Protein AF-A0A248VZ34-F1 (afdb_monomer_lite)

Foldseek 3Di:
DFPKWFDDQLFTFDAKDKDFPVVCCVVPPPDDADDPDPGIFIWGHGPVGRVDIGGGHDIAGEDPQAPQAADDPCQQCPDDPHQYDRHVSRSSRGNSNVDD

Radius of gyration: 13.67 Å; chains: 1; bounding box: 33×29×32 Å

Secondary structure (DSSP, 8-state):
--EEEEEETTEEEEEEEEEEHHHHHHHSTT----BSSSSEEEEEEETT-TT--EE--EEEEE-SS---PPP-HHHHT--SSS-EE-STTTTTTTT-TT--

pLDDT: mean 93.47, std 7.94, range [46.25, 98.44]

Organism: NCBI:txid2026199

Sequence (100 aa):
MANMKYFHGDRQLVAVTSMSNTEFALRFPGVVGRRYDGYHMWVGSPADARDQVLPVERVIEYKSNPSRHECDARCLNATGRIMRCECSCGGKNHGRGSRR

Structure (mmCIF, N/CA/C/O backbone):
data_AF-A0A248VZ34-F1
#
_entry.id   AF-A0A248VZ34-F1
#
loop_
_atom_site.group_PDB
_atom_site.id
_atom_site.type_symbol
_atom_site.label_atom_id
_atom_site.label_alt_id
_atom_site.label_comp_id
_atom_site.label_asym_id
_atom_site.label_entity_id
_atom_site.label_seq_id
_atom_site.pdbx_PDB_ins_code
_atom_site.Cartn_x
_atom_site.Cartn_y
_atom_site.Cartn_z
_atom_site.occupancy
_atom_site.B_iso_or_equiv
_atom_site.auth_seq_id
_atom_site.auth_comp_id
_atom_site.auth_asym_id
_atom_site.auth_atom_id
_atom_site.pdbx_PDB_model_num
ATOM 1 N N . MET A 1 1 ? 8.039 15.524 -5.453 1.00 56.72 1 MET A N 1
ATOM 2 C CA . MET A 1 1 ? 7.113 14.842 -4.521 1.00 56.72 1 MET A CA 1
ATOM 3 C C . MET A 1 1 ? 7.391 13.354 -4.562 1.00 56.72 1 MET A C 1
ATOM 5 O O . MET A 1 1 ? 7.595 12.830 -5.652 1.00 56.72 1 MET A O 1
ATOM 9 N N . ALA A 1 2 ? 7.435 12.703 -3.403 1.00 77.62 2 ALA A N 1
ATOM 10 C CA . ALA A 1 2 ? 7.548 11.252 -3.317 1.00 77.62 2 ALA A CA 1
ATOM 11 C C . ALA A 1 2 ? 6.255 10.602 -3.844 1.00 77.62 2 ALA A C 1
ATOM 13 O O . ALA A 1 2 ? 5.163 10.999 -3.438 1.00 77.62 2 ALA A O 1
ATOM 14 N N . ASN A 1 3 ? 6.357 9.637 -4.764 1.00 92.62 3 ASN A N 1
ATOM 15 C CA . ASN A 1 3 ? 5.195 8.898 -5.268 1.00 92.62 3 ASN A CA 1
ATOM 16 C C . ASN A 1 3 ? 4.886 7.756 -4.294 1.00 92.62 3 ASN A C 1
ATOM 18 O O . ASN A 1 3 ? 5.434 6.659 -4.403 1.00 92.62 3 ASN A O 1
ATOM 22 N N . MET A 1 4 ? 4.066 8.055 -3.290 1.00 95.25 4 MET A N 1
ATOM 23 C CA . MET A 1 4 ? 3.725 7.109 -2.233 1.00 95.25 4 MET A CA 1
ATOM 24 C C . MET A 1 4 ? 2.653 6.133 -2.713 1.00 95.25 4 MET A C 1
ATOM 26 O O . MET A 1 4 ? 1.592 6.532 -3.187 1.00 95.25 4 MET A O 1
ATOM 30 N N . LYS A 1 5 ? 2.925 4.841 -2.556 1.00 96.31 5 LYS A N 1
ATOM 31 C CA . LYS A 1 5 ? 2.010 3.751 -2.889 1.00 96.31 5 LYS A CA 1
ATOM 32 C C . LYS A 1 5 ? 1.715 2.914 -1.660 1.00 96.31 5 LYS A C 1
ATOM 34 O O . LYS A 1 5 ? 2.614 2.604 -0.881 1.00 96.31 5 LYS A O 1
ATOM 39 N N . TYR A 1 6 ? 0.464 2.509 -1.525 1.00 96.94 6 TYR A N 1
ATOM 40 C CA . TYR A 1 6 ? -0.055 1.824 -0.350 1.00 96.94 6 TYR A CA 1
ATOM 41 C C . TYR A 1 6 ? -0.513 0.432 -0.762 1.00 96.94 6 TYR A C 1
ATOM 43 O O . TYR A 1 6 ? -1.131 0.281 -1.814 1.00 96.94 6 TYR A O 1
ATOM 51 N N . PHE A 1 7 ? -0.185 -0.583 0.032 1.00 96.50 7 PHE A N 1
ATOM 52 C CA . PHE A 1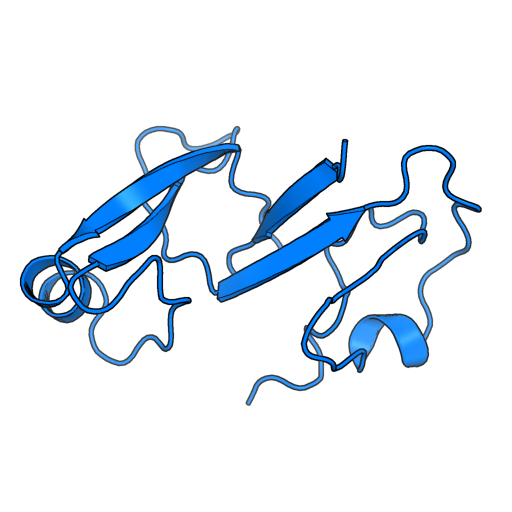 7 ? -0.446 -1.974 -0.325 1.00 96.50 7 PHE A CA 1
ATOM 53 C C . PHE A 1 7 ? -1.040 -2.772 0.831 1.00 96.50 7 PHE A C 1
ATOM 55 O O . PHE A 1 7 ? -0.587 -2.649 1.973 1.00 96.50 7 PHE A O 1
ATOM 62 N N . HIS A 1 8 ? -1.981 -3.644 0.475 1.00 95.56 8 HIS A N 1
ATOM 63 C CA . HIS A 1 8 ? -2.462 -4.762 1.278 1.00 95.56 8 HIS A CA 1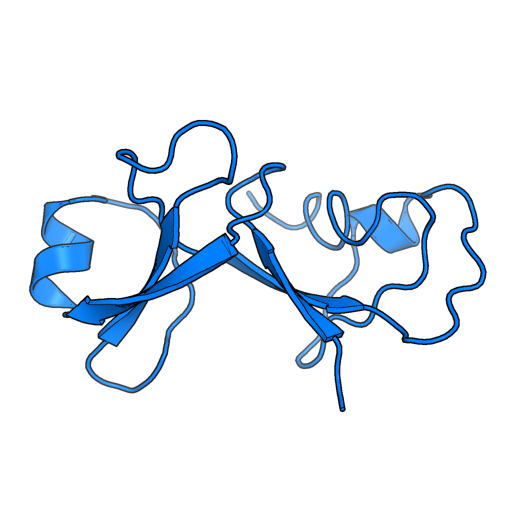
ATOM 64 C C . HIS A 1 8 ? -2.111 -6.058 0.543 1.00 95.56 8 HIS A C 1
ATOM 66 O O . HIS A 1 8 ? -2.575 -6.268 -0.581 1.00 95.56 8 HIS A O 1
ATOM 72 N N . GLY A 1 9 ? -1.216 -6.876 1.106 1.00 93.06 9 GLY A N 1
ATOM 73 C CA . GLY A 1 9 ? -0.614 -7.985 0.371 1.00 93.06 9 GLY A CA 1
ATOM 74 C C . GLY A 1 9 ? 0.057 -7.507 -0.923 1.00 93.06 9 GLY A C 1
ATOM 75 O O . GLY A 1 9 ? 1.079 -6.809 -0.900 1.00 93.06 9 GLY A O 1
ATOM 76 N N . ASP A 1 10 ? -0.519 -7.894 -2.059 1.00 93.19 10 ASP A N 1
ATOM 77 C CA . ASP A 1 10 ? -0.060 -7.556 -3.405 1.00 93.19 10 ASP A CA 1
ATOM 78 C C . ASP A 1 10 ? -0.969 -6.550 -4.144 1.00 93.19 10 ASP A C 1
ATOM 80 O O . ASP A 1 10 ? -0.638 -6.121 -5.254 1.00 93.19 10 ASP A O 1
ATOM 84 N N . ARG A 1 11 ? -2.076 -6.137 -3.517 1.00 95.06 11 ARG A N 1
ATOM 85 C CA . ARG A 1 11 ? -3.044 -5.188 -4.072 1.00 95.06 11 ARG A CA 1
ATOM 86 C C . ARG A 1 11 ? -2.656 -3.766 -3.698 1.00 95.06 11 ARG A C 1
ATOM 88 O O . ARG A 1 11 ? -2.408 -3.467 -2.529 1.00 95.06 11 ARG A O 1
ATOM 95 N N . GLN A 1 12 ? -2.607 -2.883 -4.693 1.00 96.81 12 GLN A N 1
ATOM 96 C CA . GLN A 1 12 ? -2.410 -1.455 -4.460 1.00 96.81 12 GLN A CA 1
ATOM 97 C C . GLN A 1 12 ? -3.732 -0.812 -4.024 1.00 96.81 12 GLN A C 1
ATOM 99 O O . GLN A 1 12 ? -4.756 -0.981 -4.684 1.00 96.81 12 GLN A O 1
ATOM 104 N N . LEU A 1 13 ? -3.689 -0.042 -2.941 1.00 97.81 13 LEU A N 1
ATOM 105 C CA . LEU A 1 13 ? -4.802 0.757 -2.437 1.00 97.81 13 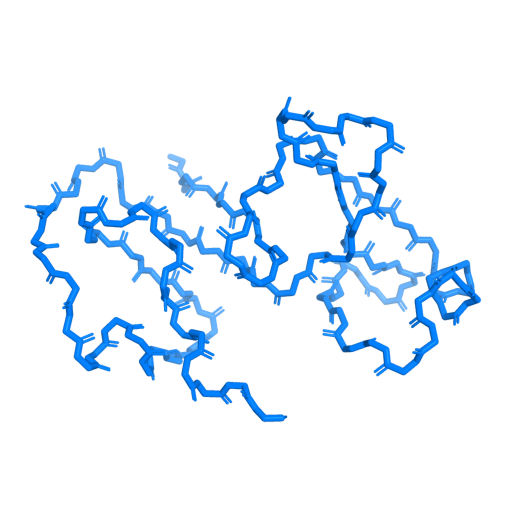LEU A CA 1
ATOM 106 C C . LEU A 1 13 ? -4.694 2.184 -2.992 1.00 97.81 13 LEU A C 1
ATOM 108 O O . LEU A 1 13 ? -3.601 2.755 -3.034 1.00 97.81 13 LEU A O 1
ATOM 112 N N . VAL A 1 14 ? -5.817 2.743 -3.448 1.00 95.31 14 VAL A N 1
ATOM 113 C CA . VAL A 1 14 ? -5.873 4.052 -4.130 1.00 95.31 14 VAL A CA 1
ATOM 114 C C . VAL A 1 14 ? -6.699 5.086 -3.367 1.00 95.31 14 VAL A C 1
ATOM 116 O O . VAL A 1 14 ? -6.312 6.249 -3.315 1.00 95.31 14 VAL A O 1
ATOM 119 N N . ALA A 1 15 ? -7.799 4.676 -2.735 1.00 94.69 15 ALA A N 1
ATOM 120 C CA . ALA A 1 15 ? -8.636 5.543 -1.907 1.00 94.69 15 ALA A CA 1
ATOM 121 C C . ALA A 1 15 ? -8.179 5.453 -0.445 1.00 94.69 15 ALA A C 1
ATOM 123 O O . ALA A 1 15 ? -8.843 4.843 0.389 1.00 94.69 15 ALA A O 1
ATOM 124 N N . VAL A 1 16 ? -6.976 5.956 -0.170 1.00 97.25 16 VAL A N 1
ATOM 125 C CA . VAL A 1 16 ? -6.329 5.811 1.140 1.00 97.25 16 VAL A CA 1
ATOM 126 C C . VAL A 1 16 ? -6.856 6.863 2.112 1.00 97.25 16 VAL A C 1
ATOM 128 O O . VAL A 1 16 ? -6.898 8.048 1.789 1.00 97.25 16 VAL A O 1
ATOM 131 N N . THR A 1 17 ? -7.244 6.421 3.304 1.00 97.06 17 THR A N 1
ATOM 132 C CA . THR A 1 17 ? -7.768 7.252 4.393 1.00 97.06 17 THR A CA 1
ATOM 133 C C . THR A 1 17 ? -7.351 6.672 5.749 1.00 97.06 17 THR A C 1
ATOM 135 O O . THR A 1 17 ? -6.690 5.633 5.819 1.00 97.06 17 THR A O 1
ATOM 138 N N . SER A 1 18 ? -7.710 7.340 6.839 1.00 97.69 18 SER A N 1
ATOM 139 C CA . SER A 1 18 ? -7.477 6.863 8.197 1.00 97.69 18 SER A CA 1
ATOM 140 C C . SER A 1 18 ? -8.727 6.209 8.799 1.00 97.69 18 SER A C 1
ATOM 142 O O . SER A 1 18 ? -9.860 6.512 8.430 1.00 97.69 18 SER A O 1
ATOM 144 N N . MET A 1 19 ? -8.508 5.288 9.735 1.00 98.06 19 MET A N 1
ATOM 145 C CA . MET A 1 19 ? -9.532 4.635 10.554 1.00 98.06 19 MET A CA 1
ATOM 146 C C . MET A 1 19 ? -9.080 4.663 12.011 1.00 98.06 19 MET A C 1
ATOM 148 O O . MET A 1 19 ? -7.893 4.481 12.277 1.00 98.06 19 MET A O 1
ATOM 152 N N . SER A 1 20 ? -9.992 4.888 12.958 1.00 98.31 20 SER A N 1
ATOM 153 C CA . SER A 1 20 ? -9.633 4.897 14.384 1.00 98.31 20 SER A CA 1
ATOM 154 C C . SER A 1 20 ? -9.055 3.547 14.827 1.00 98.31 20 SER A C 1
ATOM 156 O O . SER A 1 20 ? -9.439 2.499 14.307 1.00 98.31 20 SER A O 1
ATOM 158 N N . ASN A 1 21 ? -8.153 3.551 15.813 1.00 97.75 21 ASN A N 1
ATOM 159 C CA . ASN A 1 21 ? -7.554 2.321 16.344 1.00 97.75 21 ASN A CA 1
ATOM 160 C C . ASN A 1 21 ? -8.620 1.320 16.825 1.00 97.75 21 ASN A C 1
ATOM 162 O O . ASN A 1 21 ? -8.495 0.123 16.572 1.00 97.75 21 ASN A O 1
ATOM 166 N N . THR A 1 22 ? -9.674 1.811 17.485 1.00 97.88 22 THR A N 1
ATOM 167 C CA . THR A 1 22 ? -10.775 0.984 17.999 1.00 97.88 22 THR A CA 1
ATOM 168 C C . THR A 1 22 ? -11.542 0.304 16.869 1.00 97.88 22 THR A C 1
ATOM 170 O O . THR A 1 22 ? -11.749 -0.906 16.900 1.00 97.88 22 THR A O 1
ATOM 173 N N . GLU A 1 23 ? -11.930 1.062 15.842 1.00 98.19 23 GLU A N 1
ATOM 174 C CA . GLU A 1 23 ? -12.647 0.516 14.687 1.00 98.19 23 GLU A CA 1
ATOM 175 C C . GLU A 1 23 ? -11.769 -0.442 13.877 1.00 98.19 23 GLU A C 1
ATOM 177 O O . GLU A 1 23 ? -12.239 -1.494 13.446 1.00 98.19 23 GLU A O 1
ATOM 182 N N . PHE A 1 24 ? -10.483 -0.122 13.724 1.00 98.31 24 PHE A N 1
ATOM 183 C CA . PHE A 1 24 ? -9.528 -0.978 13.031 1.00 98.31 24 PHE A CA 1
ATOM 184 C C . PHE A 1 24 ? -9.391 -2.339 13.718 1.00 98.31 24 PHE A C 1
ATOM 186 O O . PHE A 1 24 ? -9.480 -3.370 13.055 1.00 98.31 24 PHE A O 1
ATOM 193 N N . ALA A 1 25 ? -9.213 -2.350 15.043 1.00 97.50 25 ALA A N 1
ATOM 194 C CA . ALA A 1 25 ? -9.099 -3.583 15.817 1.00 97.50 25 ALA A CA 1
ATOM 195 C C . ALA A 1 25 ? -10.377 -4.437 15.746 1.00 97.50 25 ALA A C 1
ATOM 197 O O . ALA A 1 25 ? -10.287 -5.662 15.710 1.00 97.50 25 ALA A O 1
ATOM 198 N N . LEU A 1 26 ? -11.550 -3.795 15.684 1.00 98.06 26 LEU A N 1
ATOM 199 C CA . LEU A 1 26 ? -12.834 -4.479 15.536 1.00 98.06 26 LEU A CA 1
ATOM 200 C C . LEU A 1 26 ? -13.010 -5.087 14.135 1.00 98.06 26 LEU A C 1
ATOM 202 O O . LEU A 1 26 ? -13.470 -6.219 14.013 1.00 98.06 26 LEU A O 1
ATOM 206 N N . ARG A 1 27 ? -12.664 -4.344 13.076 1.00 97.50 27 ARG A N 1
ATOM 207 C CA . ARG A 1 27 ? -12.872 -4.778 11.682 1.00 97.50 27 ARG A CA 1
ATOM 208 C C . ARG A 1 27 ? -11.813 -5.750 11.173 1.00 97.50 27 ARG A C 1
ATOM 210 O O . ARG A 1 27 ? -12.123 -6.583 10.326 1.00 97.50 27 ARG A O 1
ATOM 217 N N . PHE A 1 28 ? -10.581 -5.645 11.664 1.00 96.56 28 PHE A N 1
ATOM 218 C CA . PHE A 1 28 ? -9.441 -6.440 11.203 1.00 96.56 28 PHE A CA 1
ATOM 219 C C . PHE A 1 28 ? -8.736 -7.129 12.383 1.00 96.56 28 PHE A C 1
ATOM 221 O O . PHE A 1 28 ? -7.568 -6.835 12.669 1.00 96.56 28 PHE A O 1
ATOM 228 N N . PRO A 1 29 ? -9.425 -8.037 13.100 1.00 95.88 29 PRO A N 1
ATOM 229 C CA . PRO A 1 29 ? -8.862 -8.680 14.281 1.00 95.88 29 PRO A CA 1
ATOM 230 C C . PRO A 1 29 ? -7.585 -9.455 13.925 1.00 95.88 29 PRO A C 1
ATOM 232 O O . PRO A 1 29 ? -7.566 -10.267 13.003 1.00 95.88 29 PRO A O 1
ATOM 235 N N . GLY A 1 30 ? -6.499 -9.183 14.655 1.00 92.50 30 GLY A N 1
ATOM 236 C CA . GLY A 1 30 ? -5.198 -9.841 14.474 1.00 92.50 30 GLY A CA 1
ATOM 237 C C . GLY A 1 30 ? -4.331 -9.307 13.326 1.00 92.50 30 GLY A C 1
ATOM 238 O O . GLY A 1 30 ? -3.199 -9.764 13.171 1.00 92.50 30 GLY A O 1
ATOM 239 N N . VAL A 1 31 ? -4.798 -8.329 12.540 1.00 93.69 31 VAL A N 1
ATOM 240 C CA . VAL A 1 31 ? -4.016 -7.781 11.420 1.00 93.69 31 VAL A CA 1
ATOM 241 C C . VAL A 1 31 ? -3.051 -6.689 11.884 1.00 93.69 31 VAL A C 1
ATOM 243 O O . VAL A 1 31 ? -3.437 -5.711 12.525 1.00 93.69 31 VAL A O 1
ATOM 246 N N . VAL A 1 32 ? -1.782 -6.800 11.481 1.00 91.00 32 VAL A N 1
ATOM 247 C CA . VAL A 1 32 ? -0.759 -5.773 11.734 1.00 91.00 32 VAL A CA 1
ATOM 248 C C . VAL A 1 32 ? -0.751 -4.736 10.604 1.00 91.00 32 VAL A C 1
ATOM 250 O O . VAL A 1 32 ? -0.029 -4.863 9.612 1.00 91.00 32 VAL A O 1
ATOM 253 N N . GLY A 1 33 ? -1.562 -3.688 10.762 1.00 93.25 33 GLY A N 1
ATOM 254 C CA . GLY A 1 33 ? -1.609 -2.543 9.845 1.00 93.25 33 GLY A CA 1
ATOM 255 C C . GLY A 1 33 ? -0.511 -1.497 10.075 1.00 93.25 33 GLY A C 1
ATOM 256 O O . GLY A 1 33 ? 0.275 -1.556 11.023 1.00 93.25 33 GLY A O 1
ATOM 257 N N . ARG A 1 34 ? -0.476 -0.482 9.209 1.00 95.19 34 ARG A N 1
ATOM 258 C CA . ARG A 1 34 ? 0.404 0.685 9.337 1.00 95.19 34 ARG A CA 1
ATOM 259 C C . ARG A 1 34 ? -0.303 1.805 10.098 1.00 95.19 34 ARG A C 1
ATOM 261 O O . ARG A 1 34 ? -1.393 2.216 9.719 1.00 95.19 34 ARG A O 1
ATOM 268 N N . ARG A 1 35 ? 0.354 2.356 11.120 1.00 96.19 35 ARG A N 1
ATOM 269 C CA . ARG A 1 35 ? -0.134 3.551 11.826 1.00 96.19 35 ARG A CA 1
ATOM 270 C C . ARG A 1 35 ? -0.130 4.776 10.913 1.00 96.19 35 ARG A C 1
ATOM 272 O O . ARG A 1 35 ? 0.854 4.998 10.200 1.00 96.19 35 ARG A O 1
ATOM 279 N N . TYR A 1 36 ? -1.211 5.549 10.967 1.00 96.50 36 TYR A N 1
ATOM 280 C CA . TYR A 1 36 ? -1.248 6.912 10.442 1.00 96.50 36 TYR A CA 1
ATOM 281 C C . TYR A 1 36 ? -0.653 7.876 11.466 1.00 96.50 36 TYR A C 1
ATOM 283 O O . TYR A 1 36 ? 0.290 8.602 11.158 1.00 96.50 36 TYR A O 1
ATOM 291 N N . ASP A 1 37 ? -1.148 7.788 12.699 1.00 95.88 37 ASP A N 1
ATOM 292 C CA . ASP A 1 37 ? -0.709 8.558 13.859 1.00 95.88 37 ASP A CA 1
ATOM 293 C C . ASP A 1 37 ? -0.830 7.700 15.146 1.00 95.88 37 ASP A C 1
ATOM 295 O O . ASP A 1 37 ? -0.764 6.468 15.090 1.00 95.88 37 ASP A O 1
ATOM 299 N N . GLY A 1 38 ? -0.939 8.334 16.320 1.00 96.75 38 GLY A N 1
ATOM 300 C CA . GLY A 1 38 ? -1.119 7.636 17.601 1.00 96.75 38 GLY A CA 1
ATOM 301 C C . GLY A 1 38 ? -2.521 7.054 17.839 1.00 96.75 38 GLY A C 1
ATOM 302 O O . GLY A 1 38 ? -2.671 6.168 18.678 1.00 96.75 38 GLY A O 1
ATOM 303 N N . TYR A 1 39 ? -3.532 7.504 17.098 1.00 97.62 39 TYR A N 1
ATOM 304 C CA . TYR A 1 39 ? -4.956 7.213 17.312 1.00 97.62 39 TYR A CA 1
ATOM 305 C C . TYR A 1 39 ? -5.628 6.520 16.122 1.00 97.62 39 TYR A C 1
ATOM 307 O O . TYR A 1 39 ? -6.723 5.973 16.273 1.00 97.62 39 TYR A O 1
ATOM 315 N N . HIS A 1 40 ? -4.979 6.527 14.960 1.00 98.38 40 HIS A N 1
ATOM 316 C CA . HIS A 1 40 ? -5.519 6.034 13.708 1.00 98.38 40 HIS A CA 1
ATOM 317 C C . HIS A 1 40 ? -4.536 5.148 12.937 1.00 98.38 40 HIS A C 1
ATOM 319 O O . HIS A 1 40 ? -3.310 5.318 12.949 1.00 98.38 40 HIS A O 1
ATOM 325 N N . MET A 1 41 ? -5.119 4.252 12.150 1.00 98.38 41 MET A N 1
ATOM 326 C CA . MET A 1 41 ? -4.461 3.334 11.234 1.00 98.38 41 MET A CA 1
ATOM 327 C C . MET A 1 41 ? -4.741 3.742 9.789 1.00 98.38 41 MET A C 1
ATOM 329 O O . MET A 1 41 ? -5.827 4.222 9.466 1.00 98.38 41 MET A O 1
ATOM 333 N N . TRP A 1 42 ? -3.772 3.525 8.904 1.00 98.25 42 TRP A N 1
ATOM 334 C CA . TRP A 1 42 ? -3.974 3.680 7.470 1.00 98.25 42 TRP A CA 1
ATOM 335 C C . TRP A 1 42 ? -4.815 2.526 6.917 1.00 98.25 42 TRP A C 1
ATOM 337 O O . TRP A 1 42 ? -4.501 1.350 7.118 1.00 98.25 42 TRP A O 1
ATOM 347 N N . VAL A 1 43 ? -5.841 2.872 6.149 1.00 98.44 43 VAL A N 1
ATOM 348 C CA . VAL A 1 43 ? -6.694 1.943 5.403 1.00 98.44 43 VAL A CA 1
ATOM 349 C C . VAL A 1 43 ? -6.914 2.477 3.991 1.00 98.44 43 VAL A C 1
ATOM 351 O O . VAL A 1 43 ? -6.601 3.627 3.685 1.00 98.44 43 VAL A O 1
ATOM 354 N N . GLY A 1 44 ? -7.463 1.663 3.104 1.00 98.06 44 GLY A N 1
ATOM 355 C CA . GLY A 1 44 ? -7.940 2.161 1.824 1.00 98.06 44 GLY A CA 1
ATOM 356 C C . GLY A 1 44 ? -8.593 1.088 0.983 1.00 98.06 44 GLY A C 1
ATOM 357 O O . GLY A 1 44 ? -8.558 -0.091 1.332 1.00 98.06 44 GLY A O 1
ATOM 358 N N . SER A 1 45 ? -9.152 1.514 -0.143 1.00 97.94 45 SER A N 1
ATOM 359 C CA . SER A 1 45 ? -9.785 0.601 -1.091 1.00 97.94 45 SER A CA 1
ATOM 360 C C . SER A 1 45 ? -8.920 0.387 -2.333 1.00 97.94 45 SER A C 1
ATOM 362 O O . SER A 1 45 ? -8.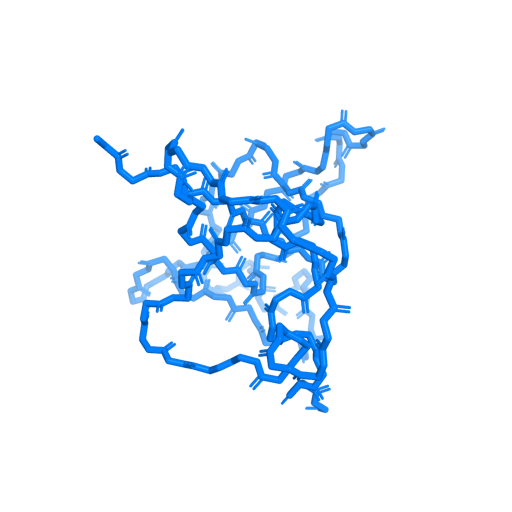287 1.339 -2.822 1.00 97.94 45 SER A O 1
ATOM 364 N N . PRO A 1 46 ? -8.870 -0.842 -2.867 1.00 96.00 46 PRO A N 1
ATOM 365 C CA . PRO A 1 46 ? -8.235 -1.122 -4.143 1.00 96.00 46 PRO A CA 1
ATOM 366 C C . PRO A 1 46 ? -9.074 -0.554 -5.301 1.00 96.00 46 PRO A C 1
ATOM 368 O O . PRO A 1 46 ? -10.264 -0.268 -5.161 1.00 96.00 46 PRO A O 1
ATOM 371 N N . ALA A 1 47 ? -8.442 -0.338 -6.455 1.00 91.19 47 ALA A N 1
ATOM 372 C CA . ALA A 1 47 ? -9.094 0.329 -7.586 1.00 91.19 47 ALA A CA 1
ATOM 373 C C . ALA A 1 47 ? -10.253 -0.486 -8.191 1.00 91.19 47 ALA A C 1
ATOM 375 O O . ALA A 1 47 ? -11.201 0.102 -8.708 1.00 91.19 47 ALA A O 1
ATOM 376 N N . ASP A 1 48 ? -10.156 -1.813 -8.110 1.00 92.81 48 ASP A N 1
ATOM 377 C CA . ASP A 1 48 ? -11.083 -2.810 -8.648 1.00 92.81 48 ASP A CA 1
ATOM 378 C C . ASP A 1 48 ? -12.195 -3.224 -7.666 1.00 92.81 48 ASP A C 1
ATOM 380 O O . ASP A 1 48 ? -13.155 -3.859 -8.085 1.00 92.81 48 ASP A O 1
ATOM 384 N N . ALA A 1 49 ? -12.102 -2.853 -6.385 1.00 93.38 49 ALA A N 1
ATOM 385 C CA . ALA A 1 49 ? -13.129 -3.121 -5.370 1.00 93.38 49 ALA A CA 1
ATOM 386 C C . ALA A 1 49 ? -13.217 -1.945 -4.386 1.00 93.38 49 ALA A C 1
ATOM 388 O O . ALA A 1 49 ? -12.716 -2.001 -3.263 1.00 93.38 49 ALA A O 1
ATOM 389 N N . ARG A 1 50 ? -13.784 -0.822 -4.844 1.00 90.12 50 ARG A N 1
ATOM 390 C CA . ARG A 1 50 ? -13.784 0.448 -4.090 1.00 90.12 50 ARG A CA 1
ATOM 391 C C . ARG A 1 50 ? -14.617 0.408 -2.808 1.00 90.12 50 ARG A C 1
ATOM 393 O O . ARG A 1 50 ? -14.345 1.175 -1.887 1.00 90.12 50 ARG A O 1
ATOM 400 N N . ASP A 1 51 ? -15.601 -0.474 -2.759 1.00 93.12 51 ASP A N 1
ATOM 401 C CA . ASP A 1 51 ? -16.446 -0.783 -1.608 1.00 93.12 51 ASP A CA 1
ATOM 402 C C . ASP A 1 51 ? -15.704 -1.576 -0.517 1.00 93.12 51 ASP A C 1
ATOM 404 O O . ASP A 1 51 ? -16.082 -1.528 0.653 1.00 93.12 51 ASP A O 1
ATOM 408 N N . GLN A 1 52 ? -14.604 -2.249 -0.867 1.00 95.88 52 GLN A N 1
ATOM 409 C CA . GLN A 1 52 ? -13.795 -3.003 0.081 1.00 95.88 52 GLN A CA 1
ATOM 410 C C . GLN A 1 52 ? -12.730 -2.121 0.743 1.00 95.88 52 GLN A C 1
ATOM 412 O O . GLN A 1 52 ? -11.759 -1.715 0.109 1.00 95.88 52 GLN A O 1
ATOM 417 N N . VAL A 1 53 ? -12.854 -1.901 2.053 1.00 97.56 53 VAL A N 1
ATOM 418 C CA . VAL A 1 53 ? -11.813 -1.242 2.856 1.00 97.56 53 VAL A CA 1
ATOM 419 C C . VAL A 1 53 ? -10.838 -2.289 3.387 1.00 97.56 53 VAL A C 1
ATOM 421 O O . VAL A 1 53 ? -11.243 -3.228 4.069 1.00 97.56 53 VAL A O 1
ATOM 424 N N . LEU A 1 54 ? -9.549 -2.110 3.101 1.00 97.88 54 LEU A N 1
ATOM 425 C CA . LEU A 1 54 ? -8.470 -2.995 3.533 1.00 97.88 54 LEU A CA 1
ATOM 426 C C . LEU A 1 54 ? -7.420 -2.237 4.355 1.00 97.88 54 LEU A C 1
ATOM 428 O O . LEU A 1 54 ? -7.173 -1.050 4.113 1.00 97.88 54 LEU A O 1
ATOM 432 N N . PRO A 1 55 ? -6.754 -2.909 5.308 1.00 97.94 55 PRO A N 1
ATOM 433 C CA . PRO A 1 55 ? -5.683 -2.305 6.078 1.00 97.94 55 PRO A CA 1
ATOM 434 C C . PRO A 1 55 ? -4.455 -2.079 5.197 1.00 97.94 55 PRO A C 1
ATOM 436 O O . PRO A 1 55 ? -3.995 -2.987 4.502 1.00 97.94 55 PRO A O 1
ATOM 439 N N . VAL A 1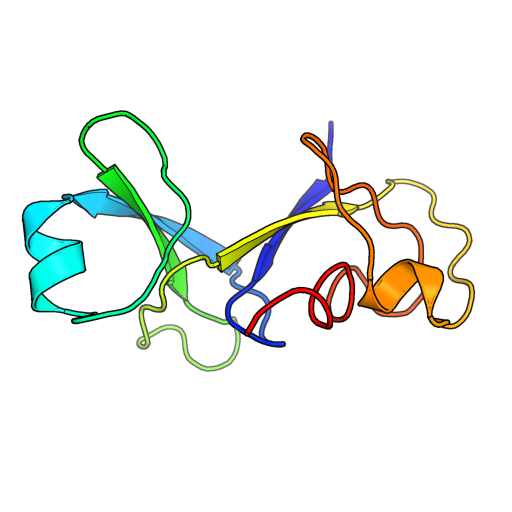 56 ? -3.878 -0.876 5.256 1.00 97.69 56 VAL A N 1
ATOM 440 C CA . VAL A 1 56 ? -2.572 -0.630 4.643 1.00 97.69 56 VAL A CA 1
ATOM 441 C C . VAL A 1 56 ? -1.537 -1.373 5.458 1.00 97.69 56 VAL A C 1
ATOM 443 O O . VAL A 1 56 ? -1.364 -1.129 6.650 1.00 97.69 56 VAL A O 1
ATOM 446 N N . GLU A 1 57 ? -0.774 -2.220 4.790 1.00 94.81 57 GLU A N 1
ATOM 447 C CA . GLU A 1 57 ? 0.291 -2.952 5.438 1.00 94.81 57 GLU A CA 1
ATOM 448 C C . GLU A 1 57 ? 1.663 -2.393 5.028 1.00 94.81 57 GLU A C 1
ATOM 450 O O . GLU A 1 57 ? 2.553 -2.246 5.865 1.00 94.81 57 GLU A O 1
ATOM 455 N N . ARG A 1 58 ? 1.875 -2.057 3.749 1.00 94.12 58 ARG A N 1
ATOM 456 C CA . ARG A 1 58 ? 3.133 -1.450 3.270 1.00 94.12 58 ARG A CA 1
ATOM 457 C C . ARG A 1 58 ? 2.879 -0.107 2.621 1.00 94.12 58 ARG A C 1
ATOM 459 O O . ARG A 1 58 ? 1.920 0.063 1.875 1.00 94.12 58 ARG A O 1
ATOM 466 N N . VAL A 1 59 ? 3.809 0.808 2.865 1.00 95.50 59 VAL A N 1
ATOM 467 C CA . VAL A 1 59 ? 3.886 2.097 2.184 1.00 95.50 59 VAL A CA 1
ATOM 468 C C . VAL A 1 59 ? 5.230 2.151 1.478 1.00 95.50 59 VAL A C 1
ATOM 470 O O . VAL A 1 59 ? 6.267 2.002 2.122 1.00 95.50 59 VAL A O 1
ATOM 473 N N . ILE A 1 60 ? 5.197 2.317 0.163 1.00 96.38 60 ILE A N 1
ATOM 474 C CA . ILE A 1 60 ? 6.352 2.277 -0.727 1.00 96.38 60 ILE A CA 1
ATOM 475 C C . ILE A 1 60 ? 6.514 3.649 -1.368 1.00 96.38 60 ILE A C 1
ATOM 477 O O . ILE A 1 60 ? 5.572 4.171 -1.954 1.00 96.38 60 ILE A O 1
ATOM 481 N N . GLU A 1 61 ? 7.711 4.214 -1.293 1.00 96.12 61 GLU A N 1
ATOM 482 C CA . GLU A 1 61 ? 8.077 5.381 -2.090 1.00 96.12 61 GLU A CA 1
ATOM 483 C C . GLU A 1 61 ? 8.547 4.885 -3.460 1.00 96.12 61 GLU A C 1
ATOM 485 O O . GLU A 1 61 ? 9.616 4.289 -3.587 1.00 96.12 61 GLU A O 1
ATOM 490 N N . TYR A 1 62 ? 7.747 5.094 -4.498 1.00 96.06 62 TYR A N 1
ATOM 491 C CA . TYR A 1 62 ? 8.141 4.766 -5.859 1.00 96.06 62 TYR A CA 1
ATOM 492 C C . TYR A 1 62 ? 8.924 5.928 -6.477 1.00 96.06 62 TYR A C 1
ATOM 494 O O . TYR A 1 62 ? 8.513 7.086 -6.390 1.00 96.06 62 TYR A O 1
ATOM 502 N N . LYS A 1 63 ? 10.067 5.642 -7.104 1.00 94.56 63 LYS A N 1
ATOM 503 C CA . LYS A 1 63 ? 10.862 6.687 -7.760 1.00 94.56 63 LYS A CA 1
ATOM 504 C C . LYS A 1 63 ? 10.097 7.292 -8.938 1.00 94.56 63 LYS A C 1
ATOM 506 O O . LYS A 1 63 ? 9.503 6.569 -9.733 1.00 94.56 63 LYS A O 1
ATOM 511 N N . SER A 1 64 ? 10.183 8.614 -9.091 1.00 92.50 64 SER A N 1
ATOM 512 C CA . SER A 1 64 ? 9.564 9.331 -10.216 1.00 92.50 64 SER A CA 1
ATOM 513 C C . SER A 1 64 ? 10.195 8.986 -11.569 1.00 92.50 64 SER A C 1
ATOM 515 O O . SER A 1 64 ? 9.491 8.985 -12.572 1.00 92.50 64 SER A O 1
ATOM 517 N N . ASN A 1 65 ? 11.492 8.652 -11.592 1.00 93.62 65 ASN A N 1
ATOM 518 C CA . ASN A 1 65 ? 12.192 8.130 -12.768 1.00 93.62 65 ASN A CA 1
ATOM 519 C C . ASN A 1 65 ? 12.789 6.740 -12.453 1.00 93.62 65 ASN A C 1
ATOM 521 O O . ASN A 1 65 ? 13.952 6.646 -12.052 1.00 93.62 65 ASN A O 1
ATOM 525 N N . PRO A 1 66 ? 11.975 5.672 -12.494 1.00 94.44 66 PRO A N 1
ATOM 526 C CA . PRO A 1 66 ? 12.391 4.333 -12.089 1.00 94.44 66 PRO A CA 1
ATOM 527 C C . PRO A 1 66 ? 13.209 3.635 -13.185 1.00 94.44 66 PRO A C 1
ATOM 529 O O . PRO A 1 66 ? 12.889 3.751 -14.365 1.00 94.44 66 PRO A O 1
ATOM 532 N N . SER A 1 67 ? 14.201 2.831 -12.790 1.00 94.06 67 SER A N 1
ATOM 533 C CA . SER A 1 67 ? 14.987 1.993 -13.712 1.00 94.06 67 SER A CA 1
ATOM 534 C C . SER A 1 67 ? 14.183 0.831 -14.309 1.00 94.06 67 SER A C 1
ATOM 536 O O . SER A 1 67 ? 14.560 0.291 -15.342 1.00 94.06 67 SER A O 1
ATOM 538 N N . ARG A 1 68 ? 13.060 0.455 -13.677 1.00 95.50 68 ARG A N 1
ATOM 539 C CA . ARG A 1 68 ? 12.135 -0.603 -14.119 1.00 95.50 68 ARG A CA 1
ATOM 540 C C . ARG A 1 68 ? 12.802 -1.968 -14.317 1.00 95.50 68 ARG A C 1
ATOM 542 O O . ARG A 1 68 ? 12.335 -2.764 -15.125 1.00 95.50 68 ARG A O 1
ATOM 549 N N . HIS A 1 69 ? 13.842 -2.269 -13.545 1.00 94.56 69 HIS A N 1
ATOM 550 C CA . HIS A 1 69 ? 14.437 -3.604 -13.543 1.00 94.56 69 HIS A CA 1
ATOM 551 C C . HIS A 1 69 ? 13.460 -4.658 -12.994 1.00 94.56 69 HIS A C 1
ATOM 553 O O . HIS A 1 69 ? 12.565 -4.349 -12.194 1.00 94.56 69 HIS A O 1
ATOM 559 N N . GLU A 1 70 ? 13.640 -5.904 -13.432 1.00 96.94 70 GLU A N 1
ATOM 560 C CA . GLU A 1 70 ? 12.892 -7.058 -12.937 1.00 96.94 70 GLU A CA 1
ATOM 561 C C . GLU A 1 70 ? 13.169 -7.300 -11.449 1.00 96.94 70 GLU A C 1
ATOM 563 O O . GLU A 1 70 ? 14.268 -7.056 -10.954 1.00 96.94 70 GLU A O 1
ATOM 568 N N . CYS A 1 71 ? 12.158 -7.741 -10.702 1.00 96.12 71 CYS A N 1
ATOM 569 C CA . CYS A 1 71 ? 12.331 -7.998 -9.279 1.00 96.12 71 CYS A CA 1
ATOM 570 C C . CYS A 1 71 ? 13.214 -9.213 -9.014 1.00 96.12 71 CYS A C 1
ATOM 572 O O . CYS A 1 71 ? 12.988 -10.284 -9.561 1.00 96.12 71 CYS A O 1
ATOM 574 N N . ASP A 1 72 ? 14.113 -9.063 -8.049 1.00 93.56 72 ASP A N 1
ATOM 575 C CA . ASP A 1 72 ? 14.900 -10.146 -7.478 1.00 93.56 72 ASP A CA 1
ATOM 576 C C . ASP A 1 72 ? 14.646 -10.268 -5.961 1.00 93.56 72 ASP A C 1
ATOM 578 O O . ASP A 1 72 ? 13.757 -9.624 -5.378 1.00 93.56 72 ASP A O 1
ATOM 582 N N . ALA A 1 73 ? 15.464 -11.087 -5.299 1.00 94.25 73 ALA A N 1
ATOM 583 C CA . ALA A 1 73 ? 15.419 -11.280 -3.855 1.00 94.25 73 ALA A CA 1
ATOM 584 C C . ALA A 1 73 ? 15.598 -9.975 -3.054 1.00 94.25 73 ALA A C 1
ATOM 586 O O . ALA A 1 73 ? 15.075 -9.883 -1.942 1.00 94.25 73 ALA A O 1
ATOM 587 N N . ARG A 1 74 ? 16.282 -8.952 -3.592 1.00 92.06 74 ARG A N 1
ATOM 588 C CA . ARG A 1 74 ? 16.465 -7.659 -2.911 1.00 92.06 74 ARG A CA 1
ATOM 589 C C . ARG A 1 74 ? 15.159 -6.885 -2.851 1.00 92.06 74 ARG A C 1
ATOM 591 O O . ARG A 1 74 ? 14.874 -6.268 -1.833 1.00 92.06 74 ARG A O 1
ATOM 598 N N . CYS A 1 75 ? 14.338 -6.942 -3.902 1.00 94.50 75 CYS A N 1
ATOM 599 C CA . CYS A 1 75 ? 13.008 -6.335 -3.874 1.00 94.50 75 CYS A CA 1
ATOM 600 C C . CYS A 1 75 ? 12.114 -7.058 -2.863 1.00 94.50 75 CYS A C 1
ATOM 602 O O . CYS A 1 75 ? 11.562 -6.421 -1.969 1.00 94.50 75 CYS A O 1
ATOM 604 N N . LEU A 1 76 ? 12.015 -8.387 -2.956 1.00 94.00 76 LEU A N 1
ATOM 605 C CA . LEU A 1 76 ? 11.134 -9.180 -2.091 1.00 94.00 76 LEU A CA 1
ATOM 606 C C . LEU A 1 76 ? 11.451 -9.015 -0.603 1.00 94.00 76 LEU A C 1
ATOM 608 O O . LEU A 1 76 ? 10.526 -8.931 0.204 1.00 94.00 76 LEU A O 1
ATOM 612 N N . ASN A 1 77 ? 12.733 -8.915 -0.256 1.00 93.81 77 ASN A N 1
ATOM 613 C CA . ASN A 1 77 ? 13.202 -8.832 1.126 1.00 93.81 77 ASN A CA 1
ATOM 614 C C . ASN A 1 77 ? 13.623 -7.418 1.544 1.00 93.81 77 ASN A C 1
ATOM 616 O O . ASN A 1 77 ? 14.291 -7.255 2.563 1.00 93.81 77 ASN A O 1
ATOM 620 N N . ALA A 1 78 ? 13.252 -6.393 0.773 1.00 93.12 78 ALA A N 1
ATOM 621 C CA . ALA A 1 78 ? 13.570 -5.018 1.120 1.00 93.12 78 ALA A CA 1
ATOM 622 C C . ALA A 1 78 ? 13.005 -4.649 2.500 1.00 93.12 78 ALA A C 1
ATOM 624 O O . ALA A 1 78 ? 11.856 -4.954 2.829 1.00 93.12 78 ALA A O 1
ATOM 625 N N . THR A 1 79 ? 13.816 -3.966 3.301 1.00 91.00 79 THR A N 1
ATOM 626 C CA . THR A 1 79 ? 13.441 -3.431 4.611 1.00 91.00 79 THR A CA 1
ATOM 627 C C . THR A 1 79 ? 13.971 -2.009 4.750 1.00 91.00 79 THR A C 1
ATOM 629 O O . THR A 1 79 ? 14.832 -1.567 3.988 1.00 91.00 79 THR A O 1
ATOM 632 N N . GLY A 1 80 ? 13.442 -1.266 5.718 1.00 87.25 80 GLY A N 1
ATOM 633 C CA . GLY A 1 80 ? 13.905 0.082 6.018 1.00 87.25 80 GLY A CA 1
ATOM 634 C C . GLY A 1 80 ? 12.781 1.004 6.462 1.00 87.25 80 GLY A C 1
ATOM 635 O O . GLY A 1 80 ? 11.594 0.719 6.305 1.00 87.25 80 GLY A O 1
ATOM 636 N N . ARG A 1 81 ? 13.169 2.153 7.025 1.00 83.94 81 ARG A N 1
ATOM 637 C CA . ARG A 1 81 ? 12.216 3.195 7.434 1.00 83.94 81 ARG A CA 1
ATOM 638 C C . ARG A 1 81 ? 11.516 3.823 6.228 1.00 83.94 81 ARG A C 1
ATOM 640 O O . ARG A 1 81 ? 10.324 4.113 6.299 1.00 83.94 81 ARG A O 1
ATOM 647 N N . ILE A 1 82 ? 12.264 4.006 5.139 1.00 86.94 82 ILE A N 1
ATOM 648 C CA . ILE A 1 82 ? 11.780 4.502 3.851 1.00 86.94 82 ILE A CA 1
ATOM 649 C C . ILE A 1 82 ? 11.945 3.375 2.831 1.00 86.94 82 ILE A C 1
ATOM 651 O O . ILE A 1 82 ? 13.062 3.022 2.463 1.00 86.94 82 ILE A O 1
ATOM 655 N N . MET A 1 83 ? 10.829 2.807 2.386 1.00 92.19 83 MET A N 1
ATOM 656 C CA . MET A 1 83 ? 10.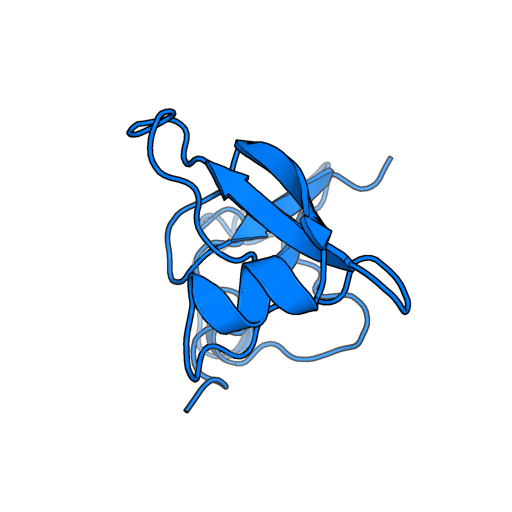800 1.669 1.467 1.00 92.19 83 MET A CA 1
ATOM 657 C C . MET A 1 83 ? 10.812 2.165 0.017 1.00 92.19 83 MET A C 1
ATOM 659 O O . MET A 1 83 ? 9.754 2.301 -0.599 1.00 92.19 83 MET A O 1
ATOM 663 N N . ARG A 1 84 ? 11.993 2.510 -0.513 1.00 94.50 84 ARG A N 1
ATOM 664 C CA . ARG A 1 84 ? 12.132 3.060 -1.874 1.00 94.50 84 ARG A CA 1
ATOM 665 C C . ARG A 1 84 ? 12.183 1.963 -2.931 1.00 94.50 84 ARG A C 1
ATOM 667 O O . ARG A 1 84 ? 13.062 1.109 -2.895 1.00 94.50 84 ARG A O 1
ATOM 674 N N . CYS A 1 85 ? 11.305 2.041 -3.927 1.00 95.31 85 CYS A N 1
ATOM 675 C CA . CYS A 1 85 ? 11.228 1.084 -5.028 1.00 95.31 85 CYS A CA 1
ATOM 676 C C . CYS A 1 85 ? 11.381 1.769 -6.394 1.00 95.31 85 CYS A C 1
ATOM 678 O O . CYS A 1 85 ? 10.896 2.876 -6.620 1.00 95.31 85 CYS A O 1
ATOM 680 N N . GLU A 1 86 ? 12.028 1.074 -7.326 1.00 95.81 86 GLU A N 1
ATOM 681 C CA . GLU A 1 86 ? 12.180 1.488 -8.728 1.00 95.81 86 GLU A CA 1
ATOM 682 C C . GLU A 1 86 ? 11.980 0.333 -9.723 1.00 95.81 86 GLU A C 1
ATOM 684 O O . GLU A 1 86 ? 12.169 0.507 -10.924 1.00 95.81 86 GLU A O 1
ATOM 689 N N . CYS A 1 87 ? 11.603 -0.849 -9.231 1.00 96.88 87 CYS A N 1
ATOM 690 C CA . CYS A 1 87 ? 11.422 -2.042 -10.050 1.00 96.88 87 CYS A CA 1
ATOM 691 C C . CYS A 1 87 ? 10.206 -1.908 -10.981 1.00 96.88 87 CYS A C 1
ATOM 693 O O . CYS A 1 87 ? 9.298 -1.096 -10.747 1.00 96.88 87 CYS A O 1
ATOM 695 N N . SER A 1 88 ? 10.134 -2.776 -11.989 1.00 96.94 88 SER A N 1
ATOM 696 C CA . SER A 1 88 ? 8.983 -2.890 -12.896 1.00 96.94 88 SER A CA 1
ATOM 697 C C . SER A 1 88 ? 7.684 -3.279 -12.182 1.00 96.94 88 SER A C 1
ATOM 699 O O . SER A 1 88 ? 6.610 -2.858 -12.600 1.00 96.94 88 SER A O 1
ATOM 701 N N . CYS A 1 89 ? 7.755 -3.989 -11.047 1.00 95.81 89 CYS A N 1
ATOM 702 C CA . CYS A 1 89 ? 6.572 -4.376 -10.266 1.00 95.81 89 CYS A CA 1
ATOM 703 C C . CYS A 1 89 ? 5.841 -3.194 -9.603 1.00 95.81 89 CYS A C 1
ATOM 705 O O . CYS A 1 89 ? 4.862 -3.397 -8.883 1.00 95.81 89 CYS A O 1
ATOM 707 N N . GLY A 1 90 ? 6.371 -1.971 -9.714 1.00 95.12 90 GLY A N 1
ATOM 708 C CA . GLY A 1 90 ? 5.717 -0.773 -9.201 1.00 95.12 90 GLY A CA 1
ATOM 709 C C . GLY A 1 90 ? 5.544 -0.731 -7.679 1.00 95.12 90 GLY A C 1
ATOM 710 O O . GLY A 1 90 ? 4.669 -0.002 -7.221 1.00 95.12 90 GLY A O 1
ATOM 711 N N . GLY A 1 91 ? 6.323 -1.505 -6.909 1.00 95.38 91 GLY A N 1
ATOM 712 C CA . GLY A 1 91 ? 6.221 -1.628 -5.443 1.00 95.38 91 GLY A CA 1
ATOM 713 C C . GLY A 1 91 ? 5.457 -2.858 -4.930 1.00 95.38 91 GLY A C 1
ATOM 714 O O . GLY A 1 91 ? 5.588 -3.208 -3.753 1.00 95.38 91 GLY A O 1
ATOM 715 N N . LYS A 1 92 ? 4.734 -3.571 -5.808 1.00 95.62 92 LYS A N 1
ATOM 716 C CA . LYS A 1 92 ? 3.900 -4.739 -5.468 1.00 95.62 92 LYS A CA 1
ATOM 717 C C . LYS A 1 92 ? 4.628 -5.791 -4.623 1.00 95.62 92 LYS A C 1
ATOM 719 O O . LYS A 1 92 ? 4.082 -6.259 -3.629 1.00 95.62 92 LYS A O 1
ATOM 724 N N . ASN A 1 93 ? 5.875 -6.101 -4.965 1.00 95.88 93 ASN A N 1
ATOM 725 C CA . ASN A 1 93 ? 6.659 -7.154 -4.313 1.00 95.88 93 ASN A CA 1
ATOM 726 C C . ASN A 1 93 ? 7.554 -6.648 -3.165 1.00 95.88 93 ASN A C 1
ATOM 728 O O . ASN A 1 93 ? 8.094 -7.452 -2.411 1.00 95.88 93 ASN A O 1
ATOM 732 N N . HIS A 1 94 ? 7.720 -5.331 -3.027 1.00 95.50 94 HIS A N 1
ATOM 733 C CA . HIS A 1 94 ? 8.819 -4.733 -2.270 1.00 95.50 94 HIS A CA 1
ATOM 734 C C . HIS A 1 94 ? 8.693 -4.927 -0.746 1.00 95.50 94 HIS A C 1
ATOM 736 O O . HIS A 1 94 ? 7.853 -4.293 -0.108 1.00 95.50 94 HIS A O 1
ATOM 742 N N . GLY A 1 95 ? 9.512 -5.791 -0.149 1.00 93.19 95 GLY A N 1
ATOM 743 C CA . GLY A 1 95 ? 9.438 -6.141 1.274 1.00 93.19 95 GLY A CA 1
ATOM 744 C C . GLY A 1 95 ? 8.258 -7.048 1.635 1.00 93.19 95 GLY A C 1
ATOM 745 O O . GLY A 1 95 ? 7.790 -7.028 2.769 1.00 93.19 95 GLY A O 1
ATOM 746 N N . ARG A 1 96 ? 7.713 -7.802 0.670 1.00 92.56 96 ARG A N 1
ATOM 747 C CA . ARG A 1 96 ? 6.627 -8.764 0.922 1.00 92.56 96 ARG A CA 1
ATOM 748 C C . ARG A 1 96 ? 7.135 -10.082 1.522 1.00 92.56 96 ARG A C 1
ATOM 750 O O . ARG A 1 96 ? 6.402 -10.717 2.264 1.00 92.56 96 ARG A O 1
ATOM 757 N N . GLY A 1 97 ? 8.371 -10.481 1.218 1.00 85.69 97 GLY A N 1
ATOM 758 C CA . GLY A 1 97 ? 8.979 -11.732 1.694 1.00 85.69 97 GLY A CA 1
ATOM 759 C C . GLY A 1 97 ? 9.412 -11.706 3.163 1.00 85.69 97 GLY A C 1
ATOM 760 O O . GLY A 1 97 ? 9.587 -12.759 3.766 1.00 85.69 97 GLY A O 1
ATOM 761 N N . SER A 1 98 ? 9.545 -10.518 3.756 1.00 72.81 98 SER A N 1
ATOM 762 C CA . SER A 1 98 ? 9.932 -10.332 5.160 1.00 72.81 98 SER A CA 1
ATOM 763 C C . SER A 1 98 ? 8.752 -10.352 6.139 1.00 72.81 98 SER A C 1
ATOM 765 O O . SER A 1 98 ? 8.965 -10.224 7.343 1.00 72.81 98 SER A O 1
ATOM 767 N N . ARG A 1 99 ? 7.514 -10.530 5.654 1.00 60.81 99 ARG A N 1
ATOM 768 C CA . ARG A 1 99 ? 6.334 -10.728 6.502 1.00 60.81 99 ARG A CA 1
ATOM 769 C C . ARG A 1 99 ? 6.047 -12.211 6.712 1.00 60.81 99 ARG A C 1
ATOM 771 O O . ARG A 1 99 ? 5.725 -12.911 5.755 1.00 60.81 99 ARG A O 1
ATOM 778 N N . ARG A 1 100 ? 6.134 -12.646 7.967 1.00 46.25 100 ARG A N 1
ATOM 779 C CA . ARG A 1 100 ? 5.505 -13.852 8.509 1.00 46.25 100 ARG A CA 1
ATOM 780 C C . ARG A 1 100 ? 4.574 -13.438 9.634 1.00 46.25 100 ARG A C 1
ATOM 782 O O . ARG A 1 100 ? 4.906 -12.422 10.288 1.00 46.25 100 ARG A O 1
#